Protein AF-A0A940TNQ7-F1 (afdb_monomer_lite)

pLDDT: mean 81.39, std 18.81, range [26.86, 98.12]

Foldseek 3Di:
DAPVPDDPDDWDDDPVDTDDDDLVVQDDDQLDASRAEDEEEDAQQDEDDPVQVVCCQVNRHQKYKYFYNPPVDPQQKMKMKGAAADDPVRDGMDIDDIDHPVPPPDPSNVVSVVRSVSSVVSCVPPPPDDDDDDDDDDDDDDD

Structure (mmCIF, N/CA/C/O backbone):
data_AF-A0A940TNQ7-F1
#
_entry.id   AF-A0A940TNQ7-F1
#
loop_
_atom_site.group_PDB
_atom_site.id
_atom_site.type_symbol
_atom_site.label_atom_id
_atom_site.label_alt_id
_atom_site.label_comp_id
_atom_site.label_asym_id
_atom_site.label_entity_id
_atom_site.label_seq_id
_atom_site.pdbx_PDB_ins_code
_atom_site.Cartn_x
_atom_site.Cartn_y
_atom_site.Cartn_z
_atom_site.occupancy
_atom_site.B_iso_or_equiv
_atom_site.auth_seq_id
_atom_site.auth_comp_id
_atom_site.auth_asym_id
_atom_site.auth_atom_id
_atom_site.pdbx_PDB_model_num
ATOM 1 N N . MET A 1 1 ? -3.476 -6.893 -5.102 1.00 93.19 1 MET A N 1
ATOM 2 C CA . MET A 1 1 ? -3.263 -8.221 -4.478 1.00 93.19 1 MET A CA 1
ATOM 3 C C . MET A 1 1 ? -3.982 -8.299 -3.137 1.00 93.19 1 MET A C 1
ATOM 5 O O . MET A 1 1 ? -3.837 -7.387 -2.330 1.00 93.19 1 MET A O 1
ATOM 9 N N . GLY A 1 2 ? -4.751 -9.360 -2.889 1.00 94.50 2 GLY A N 1
ATOM 10 C CA . GLY A 1 2 ? -5.428 -9.597 -1.613 1.00 94.50 2 GLY A CA 1
ATOM 11 C C . GLY A 1 2 ? -4.494 -10.100 -0.506 1.00 94.50 2 GLY A C 1
ATOM 12 O O . GLY A 1 2 ? -3.336 -10.462 -0.744 1.00 94.50 2 GLY A O 1
ATOM 13 N N . ARG A 1 3 ? -5.004 -10.171 0.730 1.00 93.56 3 ARG A N 1
ATOM 14 C CA . ARG A 1 3 ? -4.249 -10.676 1.898 1.00 93.56 3 ARG A CA 1
ATOM 15 C C . ARG A 1 3 ? -3.784 -12.130 1.755 1.00 93.56 3 ARG A C 1
ATOM 17 O O . ARG A 1 3 ? -2.712 -12.469 2.232 1.00 93.56 3 ARG A O 1
ATOM 24 N N . ARG A 1 4 ? -4.531 -12.965 1.025 1.00 91.69 4 ARG A N 1
ATOM 25 C CA . ARG A 1 4 ? -4.174 -14.373 0.741 1.00 91.69 4 ARG A CA 1
ATOM 26 C C . ARG A 1 4 ? -3.217 -14.547 -0.447 1.00 91.69 4 ARG A C 1
ATOM 28 O O . ARG A 1 4 ? -3.039 -15.662 -0.915 1.00 91.69 4 ARG A O 1
ATOM 35 N N . GLY A 1 5 ? -2.676 -13.454 -0.987 1.00 89.00 5 GLY A N 1
ATOM 36 C CA . GLY A 1 5 ? -1.827 -13.487 -2.183 1.00 89.00 5 GLY A CA 1
ATOM 37 C C . GLY A 1 5 ? -2.595 -13.598 -3.506 1.00 89.00 5 GLY A C 1
ATOM 38 O O . GLY A 1 5 ? -1.976 -13.697 -4.556 1.00 89.00 5 GLY A O 1
ATOM 39 N N . SER A 1 6 ? -3.933 -13.543 -3.494 1.00 93.94 6 SER A N 1
ATOM 40 C CA . SER A 1 6 ? -4.737 -13.539 -4.721 1.00 93.94 6 SER A CA 1
ATOM 41 C C . SER A 1 6 ? -4.499 -12.270 -5.548 1.00 93.94 6 SER A C 1
ATOM 43 O O . SER A 1 6 ? -4.498 -11.148 -5.025 1.00 93.94 6 SER A O 1
ATOM 45 N N . ILE A 1 7 ? -4.325 -12.431 -6.860 1.00 94.88 7 ILE A N 1
ATOM 46 C CA . ILE A 1 7 ? -4.320 -11.312 -7.806 1.00 94.88 7 ILE A CA 1
ATOM 47 C C . ILE A 1 7 ? -5.778 -10.952 -8.095 1.00 94.88 7 ILE A C 1
ATOM 49 O O . ILE A 1 7 ? -6.510 -11.723 -8.704 1.00 94.88 7 ILE A O 1
ATOM 53 N N . GLU A 1 8 ? -6.204 -9.787 -7.614 1.00 95.38 8 GLU A N 1
ATOM 54 C CA . GLU A 1 8 ? -7.594 -9.327 -7.737 1.00 95.38 8 GLU A CA 1
ATOM 55 C C . GLU A 1 8 ? -7.861 -8.584 -9.048 1.00 95.38 8 GLU A C 1
ATOM 57 O O . GLU A 1 8 ? -8.965 -8.663 -9.587 1.00 95.38 8 GLU A O 1
ATOM 62 N N . PHE A 1 9 ? -6.843 -7.871 -9.535 1.00 94.44 9 PHE A N 1
ATOM 63 C CA . PHE A 1 9 ? -6.830 -7.127 -10.789 1.00 94.44 9 PHE A CA 1
ATOM 64 C C . PHE A 1 9 ? -5.409 -7.111 -11.344 1.00 94.44 9 PHE A C 1
ATOM 66 O O . PHE A 1 9 ? -4.442 -7.108 -10.578 1.00 94.44 9 PHE A O 1
ATOM 73 N N . VAL A 1 10 ? -5.316 -7.045 -12.668 1.00 94.06 10 VAL A N 1
ATOM 74 C CA . VAL A 1 10 ? -4.110 -6.661 -13.401 1.00 94.06 10 VAL A CA 1
ATOM 75 C C . VAL A 1 10 ? -4.470 -5.393 -14.159 1.00 94.06 10 VAL A C 1
ATOM 77 O O . VAL A 1 10 ? -5.482 -5.363 -14.858 1.00 94.06 10 VAL A O 1
ATOM 80 N N . ILE A 1 11 ? -3.684 -4.341 -13.964 1.00 93.12 11 ILE A N 1
ATOM 81 C CA . ILE A 1 11 ? -3.926 -3.016 -14.534 1.00 93.12 11 ILE A CA 1
ATOM 82 C C . ILE A 1 11 ? -2.724 -2.690 -15.407 1.00 93.12 11 ILE A C 1
ATOM 84 O O . ILE A 1 11 ? -1.586 -2.909 -14.998 1.00 93.12 11 ILE A O 1
ATOM 88 N N . VAL A 1 12 ? -2.984 -2.186 -16.608 1.00 90.56 12 VAL A N 1
ATOM 89 C CA . VAL A 1 12 ? -1.951 -1.676 -17.507 1.00 90.56 12 VAL A CA 1
ATOM 90 C C . VAL A 1 12 ? -2.252 -0.204 -17.726 1.00 90.56 12 VAL A C 1
ATOM 92 O O . VAL A 1 12 ? -3.340 0.139 -18.186 1.00 90.56 12 VAL A O 1
ATOM 95 N N . GLY A 1 13 ? -1.310 0.645 -17.332 1.00 86.19 13 GLY A N 1
ATOM 96 C CA . GLY A 1 13 ? -1.358 2.081 -17.577 1.00 86.19 13 GLY A CA 1
ATOM 97 C C . GLY A 1 13 ? -0.447 2.494 -18.719 1.00 86.19 13 GLY A C 1
ATOM 98 O O . GLY A 1 13 ? 0.124 1.660 -19.425 1.00 86.19 13 GLY A O 1
ATOM 99 N N . ASP A 1 14 ? -0.296 3.799 -18.864 1.00 81.56 14 ASP A N 1
ATOM 100 C CA . ASP A 1 14 ? 0.675 4.419 -19.754 1.00 81.56 14 ASP A CA 1
ATOM 101 C C . ASP A 1 14 ? 1.666 5.278 -18.946 1.00 81.56 14 ASP A C 1
ATOM 103 O O . ASP A 1 14 ? 1.719 5.219 -17.718 1.00 81.56 14 ASP A O 1
ATOM 107 N N . GLN A 1 15 ? 2.478 6.083 -19.633 1.00 72.38 15 GLN A N 1
ATOM 108 C CA . GLN A 1 15 ? 3.429 6.996 -18.985 1.00 72.38 15 GLN A CA 1
ATOM 109 C C . GLN A 1 15 ? 2.758 8.116 -18.171 1.00 72.38 15 GLN A C 1
ATOM 111 O O . GLN A 1 15 ? 3.450 8.832 -17.454 1.00 72.38 15 GLN A O 1
ATOM 116 N N . ARG A 1 16 ? 1.445 8.321 -18.324 1.00 72.50 16 ARG A N 1
ATOM 117 C CA . ARG A 1 16 ? 0.670 9.350 -17.621 1.00 72.50 16 ARG A CA 1
ATOM 118 C C . ARG A 1 16 ? 0.023 8.817 -16.349 1.00 72.50 16 ARG A C 1
ATOM 120 O O . ARG A 1 16 ? -0.382 9.631 -15.531 1.00 72.50 16 ARG A O 1
ATOM 127 N N . GLY A 1 17 ? -0.086 7.499 -16.196 1.00 76.38 17 GLY A N 1
ATOM 128 C CA . GLY A 1 17 ? -0.580 6.870 -14.978 1.00 76.38 17 GLY A CA 1
ATOM 129 C C . GLY A 1 17 ? -1.375 5.593 -15.228 1.00 76.38 17 GLY A C 1
ATOM 130 O O . GLY A 1 17 ? -1.472 5.070 -16.342 1.00 76.38 17 GLY A O 1
ATOM 131 N N . MET A 1 18 ? -1.964 5.082 -14.151 1.00 85.25 18 MET A N 1
ATOM 132 C CA . MET A 1 18 ? -2.830 3.906 -14.147 1.00 85.25 18 MET A CA 1
ATOM 133 C C . MET A 1 18 ? -4.170 4.271 -13.522 1.00 85.25 18 MET A C 1
ATOM 135 O O . MET A 1 18 ? -4.224 4.914 -12.483 1.00 85.25 18 MET A O 1
ATOM 139 N N . THR A 1 19 ? -5.271 3.814 -14.116 1.00 89.12 19 THR A N 1
ATOM 140 C CA . THR A 1 19 ? -6.591 3.975 -13.498 1.00 89.12 19 THR A CA 1
ATOM 141 C C . THR A 1 19 ? -6.923 2.755 -12.653 1.00 89.12 19 THR A C 1
ATOM 143 O O . THR A 1 19 ? -7.036 1.638 -13.164 1.00 89.12 19 THR A O 1
ATOM 146 N N . ILE A 1 20 ? -7.116 2.972 -11.353 1.00 90.75 20 ILE A N 1
ATOM 147 C CA . ILE A 1 20 ? -7.542 1.918 -10.434 1.00 90.75 20 ILE A CA 1
ATOM 148 C C . ILE A 1 20 ? -9.028 1.600 -10.698 1.00 90.75 20 ILE A C 1
ATOM 150 O O . ILE A 1 20 ? -9.851 2.519 -10.721 1.00 90.75 20 ILE A O 1
ATOM 154 N N . PRO A 1 21 ? -9.399 0.322 -10.920 1.00 91.06 21 PRO A N 1
ATOM 155 C CA . PRO A 1 21 ? -10.778 -0.066 -11.200 1.00 91.06 21 PRO A CA 1
ATOM 156 C C . PRO A 1 21 ? -11.680 0.154 -9.984 1.00 91.06 21 PRO A C 1
ATOM 158 O O . PRO A 1 21 ? -11.204 0.323 -8.862 1.00 91.06 21 PRO A O 1
ATOM 161 N N . ASP A 1 22 ? -12.999 0.082 -10.185 1.00 89.75 22 ASP A N 1
ATOM 162 C CA . ASP A 1 22 ? -13.934 0.147 -9.064 1.00 89.75 22 ASP A CA 1
ATOM 163 C C . ASP A 1 22 ? -13.680 -0.995 -8.064 1.00 89.75 22 ASP A C 1
ATOM 165 O O . ASP A 1 22 ? -13.738 -2.188 -8.378 1.00 89.75 22 ASP A O 1
ATOM 169 N N . LEU A 1 23 ? -13.406 -0.598 -6.825 1.00 91.88 23 LEU A N 1
ATOM 170 C CA . LEU A 1 23 ? -13.122 -1.483 -5.707 1.00 91.88 23 LEU A CA 1
ATOM 171 C C . LEU A 1 23 ? -14.316 -1.608 -4.748 1.00 91.88 23 LEU A C 1
ATOM 173 O O . LEU A 1 23 ? -14.141 -2.132 -3.651 1.00 91.88 23 LEU A O 1
ATOM 177 N N . SER A 1 24 ? -15.516 -1.158 -5.124 1.00 87.00 24 SER A N 1
ATOM 178 C CA . SER A 1 24 ? -16.740 -1.208 -4.304 1.00 87.00 24 SER A CA 1
ATOM 179 C C . SER A 1 24 ? -17.057 -2.600 -3.733 1.00 87.00 24 SER A C 1
ATOM 181 O O . SER A 1 24 ? -17.560 -2.711 -2.612 1.00 87.00 24 SER A O 1
ATOM 183 N N . ARG A 1 25 ? -16.689 -3.677 -4.447 1.00 88.25 25 ARG A N 1
ATOM 184 C CA . ARG A 1 25 ? -16.814 -5.070 -3.968 1.00 88.25 25 ARG A CA 1
ATOM 185 C C . ARG A 1 25 ? -15.953 -5.373 -2.731 1.00 88.25 25 ARG A C 1
ATOM 187 O O . ARG A 1 25 ? -16.255 -6.300 -1.980 1.00 88.25 25 ARG A O 1
ATOM 194 N N . PHE A 1 26 ? -14.891 -4.599 -2.507 1.00 87.44 26 PHE A N 1
ATOM 195 C CA . PHE A 1 26 ? -14.010 -4.698 -1.347 1.00 87.44 26 PHE A CA 1
ATOM 196 C C . PHE A 1 26 ? -14.456 -3.702 -0.292 1.00 87.44 26 PHE A C 1
ATOM 198 O O . PHE A 1 26 ? -14.158 -2.507 -0.342 1.00 87.44 26 PHE A O 1
ATOM 205 N N . ARG A 1 27 ? -15.191 -4.215 0.692 1.00 78.56 27 ARG A N 1
ATOM 206 C CA . ARG A 1 27 ? -15.719 -3.383 1.765 1.00 78.56 27 ARG A CA 1
ATOM 207 C C . ARG A 1 27 ? -14.567 -2.717 2.523 1.00 78.56 27 ARG A C 1
ATOM 209 O O . ARG A 1 27 ? -13.693 -3.394 3.055 1.00 78.56 27 ARG A O 1
ATOM 216 N N . SER A 1 28 ? -14.619 -1.397 2.621 1.00 80.81 28 SER A N 1
ATOM 217 C CA . SER A 1 28 ? -13.730 -0.591 3.451 1.00 80.81 28 SER A CA 1
ATOM 218 C C . SER A 1 28 ? -14.574 0.306 4.355 1.00 80.81 28 SER A C 1
ATOM 220 O O . SER A 1 28 ? -15.761 0.517 4.108 1.00 80.81 28 SER A O 1
ATOM 222 N N . GLY A 1 29 ? -13.993 0.802 5.438 1.00 73.06 29 GLY A N 1
ATOM 223 C CA . GLY A 1 29 ? -14.672 1.701 6.366 1.00 73.06 29 GLY A CA 1
ATOM 224 C C . GLY A 1 29 ? -13.660 2.397 7.254 1.00 73.06 29 GLY A C 1
ATOM 225 O O . GLY A 1 29 ? -12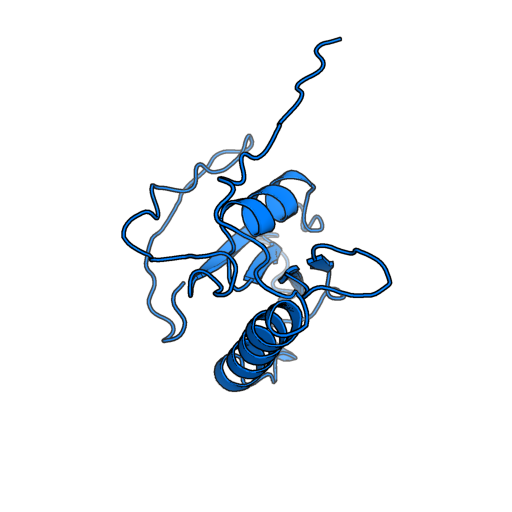.503 2.001 7.275 1.00 73.06 29 GLY A O 1
ATOM 226 N N . ILE A 1 30 ? -14.085 3.404 8.019 1.00 70.81 30 ILE A N 1
ATOM 227 C CA . ILE A 1 30 ? -13.174 4.270 8.794 1.00 70.81 30 ILE A CA 1
ATOM 228 C C . ILE A 1 30 ? -12.207 3.472 9.700 1.00 70.81 30 ILE A C 1
ATOM 230 O O . ILE A 1 30 ? -11.076 3.895 9.938 1.00 70.81 30 ILE A O 1
ATOM 234 N N . LEU A 1 31 ? -12.628 2.292 10.153 1.00 76.69 31 LEU A N 1
ATOM 235 C CA . LEU A 1 31 ? -11.880 1.421 11.061 1.00 76.69 31 LEU A CA 1
ATOM 236 C C . LEU A 1 31 ? -11.106 0.285 10.387 1.00 76.69 31 LEU A C 1
ATOM 238 O O . LEU A 1 31 ? -10.426 -0.461 11.080 1.00 76.69 31 LEU A O 1
ATOM 242 N N . ARG A 1 32 ? -11.261 0.085 9.075 1.00 84.88 32 ARG A N 1
ATOM 243 C CA . ARG A 1 32 ? -10.755 -1.111 8.390 1.00 84.88 32 ARG A CA 1
ATOM 244 C C . ARG A 1 32 ? -10.026 -0.749 7.114 1.00 84.88 32 ARG A C 1
ATOM 246 O O . ARG A 1 32 ? -10.484 0.095 6.338 1.00 84.88 32 ARG A O 1
ATOM 253 N N . LEU A 1 33 ? -8.879 -1.372 6.907 1.00 93.94 33 LEU A N 1
ATOM 254 C CA . LEU A 1 33 ? -8.179 -1.271 5.639 1.00 93.94 33 LEU A CA 1
ATOM 255 C C . LEU A 1 33 ? -8.914 -2.144 4.614 1.00 93.94 33 LEU A C 1
ATOM 257 O O . LEU A 1 33 ? -9.754 -2.982 4.959 1.00 93.94 33 LEU A O 1
ATOM 261 N N . ARG A 1 34 ? -8.702 -1.873 3.328 1.00 94.75 34 ARG A N 1
ATOM 262 C CA . ARG A 1 34 ? -9.489 -2.477 2.245 1.00 94.75 34 ARG A CA 1
ATOM 263 C C . ARG A 1 34 ? -9.172 -3.960 2.025 1.00 94.75 34 ARG A C 1
ATOM 265 O O . ARG A 1 34 ? -9.908 -4.636 1.310 1.00 94.75 34 ARG A O 1
ATOM 272 N N . GLY A 1 35 ? -8.102 -4.485 2.622 1.00 95.38 35 GLY A N 1
ATOM 273 C CA . GLY A 1 35 ? -7.658 -5.861 2.398 1.00 95.38 35 GLY A CA 1
ATOM 274 C C . GLY A 1 35 ? -6.871 -6.036 1.098 1.00 95.38 35 GLY A C 1
ATOM 275 O O . GLY A 1 35 ? -6.702 -7.165 0.628 1.00 95.38 35 GLY A O 1
ATOM 276 N N . LEU A 1 36 ? -6.442 -4.926 0.490 1.00 96.50 36 LEU A N 1
ATOM 277 C CA . LEU A 1 36 ? -5.792 -4.881 -0.812 1.00 96.50 36 LEU A CA 1
ATOM 278 C C . LEU A 1 36 ? -4.470 -4.138 -0.734 1.00 96.50 36 LEU A C 1
ATOM 280 O O . LEU A 1 36 ? -4.404 -3.039 -0.199 1.00 96.50 36 LEU A O 1
ATOM 284 N N . ARG A 1 37 ? -3.451 -4.716 -1.360 1.00 95.75 37 ARG A N 1
ATOM 285 C CA . ARG A 1 37 ? -2.196 -4.046 -1.692 1.00 95.75 37 ARG A CA 1
ATOM 286 C C . ARG A 1 37 ? -2.195 -3.688 -3.168 1.00 95.75 37 ARG A C 1
ATOM 288 O O . ARG A 1 37 ? -2.547 -4.555 -3.983 1.00 95.75 37 ARG A O 1
ATOM 295 N N . LEU A 1 38 ? -1.792 -2.470 -3.507 1.00 96.56 38 LEU A N 1
ATOM 296 C CA . LEU A 1 38 ? -1.449 -2.123 -4.883 1.00 96.56 38 LEU A CA 1
ATOM 297 C C . LEU A 1 38 ? 0.060 -2.283 -5.046 1.00 96.56 38 LEU A C 1
ATOM 299 O O . LEU A 1 38 ? 0.829 -1.788 -4.227 1.00 96.56 38 LEU A O 1
ATOM 303 N N . ILE A 1 39 ? 0.445 -3.062 -6.051 1.00 94.00 39 ILE A N 1
ATOM 304 C CA . ILE A 1 39 ? 1.836 -3.282 -6.431 1.00 94.00 39 ILE A CA 1
ATOM 305 C C . ILE A 1 39 ? 1.923 -2.844 -7.882 1.00 94.00 39 ILE A C 1
ATOM 307 O O . ILE A 1 39 ? 1.221 -3.410 -8.724 1.00 94.00 39 ILE A O 1
ATOM 311 N N . HIS A 1 40 ? 2.743 -1.841 -8.155 1.00 92.31 40 HIS A N 1
ATOM 312 C CA . HIS A 1 40 ? 2.943 -1.304 -9.493 1.00 92.31 40 HIS A CA 1
ATOM 313 C C . HIS A 1 40 ? 4.421 -1.077 -9.778 1.00 92.31 40 HIS A C 1
ATOM 315 O O . HIS A 1 40 ? 5.283 -1.354 -8.946 1.00 92.31 40 HIS A O 1
ATOM 321 N N . THR A 1 41 ? 4.718 -0.626 -10.989 1.00 89.38 41 THR A N 1
ATOM 322 C CA . THR A 1 41 ? 6.086 -0.417 -11.452 1.00 89.38 41 THR A CA 1
ATOM 323 C C . THR A 1 41 ? 6.332 1.060 -11.694 1.00 89.38 41 THR A C 1
ATOM 325 O O . THR A 1 41 ? 5.545 1.719 -12.368 1.00 89.38 41 THR A O 1
ATOM 328 N N . HIS A 1 42 ? 7.457 1.542 -11.182 1.00 87.88 42 HIS A N 1
ATOM 329 C CA . HIS A 1 42 ? 8.030 2.842 -11.496 1.00 87.88 42 HIS A CA 1
ATOM 330 C C . HIS A 1 42 ? 9.178 2.638 -12.484 1.00 87.88 42 HIS A C 1
ATOM 332 O O . HIS A 1 42 ? 10.112 1.871 -12.230 1.00 87.88 42 HIS A O 1
ATOM 338 N N . LEU A 1 43 ? 9.071 3.253 -13.662 1.00 82.12 43 LEU A N 1
ATOM 339 C CA . LEU A 1 43 ? 9.958 2.954 -14.793 1.00 82.12 43 LEU A CA 1
ATOM 340 C C . LEU A 1 43 ? 11.361 3.546 -14.623 1.00 82.12 43 LEU A C 1
ATOM 342 O O . LEU A 1 43 ? 12.293 3.064 -15.262 1.00 82.12 43 LEU A O 1
ATOM 346 N N . GLN A 1 44 ? 11.521 4.571 -13.784 1.00 81.62 44 GLN A N 1
ATOM 347 C CA . GLN A 1 44 ? 12.810 5.214 -13.513 1.00 81.62 44 GLN A CA 1
ATOM 348 C C . GLN A 1 44 ? 13.349 4.863 -12.119 1.00 81.62 44 GLN A C 1
ATOM 350 O O . GLN A 1 44 ? 14.376 5.399 -11.705 1.00 81.62 44 GLN A O 1
ATOM 355 N N . GLY A 1 45 ? 12.686 3.947 -11.403 1.00 79.88 45 GLY A N 1
ATOM 356 C CA . GLY A 1 45 ? 13.032 3.584 -10.029 1.00 79.88 45 GLY A CA 1
ATOM 357 C C . GLY A 1 45 ? 12.811 4.721 -9.031 1.00 79.88 45 GLY A C 1
ATOM 358 O O . GLY A 1 45 ? 13.502 4.812 -8.018 1.00 79.88 45 GLY A O 1
ATOM 359 N N . GLU A 1 46 ? 11.897 5.630 -9.353 1.00 87.00 46 GLU A N 1
ATOM 360 C CA . GLU A 1 46 ? 11.535 6.758 -8.518 1.00 87.00 46 GLU A CA 1
ATOM 361 C C . GLU A 1 46 ? 10.772 6.316 -7.249 1.00 87.00 46 GLU A C 1
ATOM 363 O O . GLU A 1 46 ? 10.065 5.301 -7.266 1.00 87.00 46 GLU A O 1
ATOM 368 N N . PRO A 1 47 ? 10.867 7.068 -6.134 1.00 91.88 47 PRO A N 1
ATOM 369 C CA . PRO A 1 47 ? 10.071 6.804 -4.936 1.00 91.88 47 PRO A CA 1
ATOM 370 C C . PRO A 1 47 ? 8.562 6.915 -5.181 1.00 91.88 47 PRO A C 1
ATOM 372 O O . PRO A 1 47 ? 8.117 7.409 -6.214 1.00 91.88 47 PRO A O 1
ATOM 375 N N . LEU A 1 48 ? 7.765 6.525 -4.180 1.00 94.62 48 LEU A N 1
ATOM 376 C CA . LEU A 1 48 ? 6.318 6.763 -4.198 1.00 94.62 48 LEU A CA 1
ATOM 377 C C . LEU A 1 48 ? 6.004 8.257 -4.358 1.00 94.62 48 LEU A C 1
ATOM 379 O O . LEU A 1 48 ? 6.558 9.108 -3.656 1.00 94.62 48 LEU A O 1
ATOM 383 N N . THR A 1 49 ? 5.093 8.553 -5.275 1.00 93.75 49 THR A N 1
ATOM 384 C CA . THR A 1 49 ? 4.646 9.896 -5.635 1.00 93.75 49 THR A CA 1
ATOM 385 C C . THR A 1 49 ? 3.515 10.383 -4.723 1.00 93.75 49 THR A C 1
ATOM 387 O O . THR A 1 49 ? 2.933 9.634 -3.938 1.00 93.75 49 THR A O 1
ATOM 390 N N . GLY A 1 50 ? 3.157 11.667 -4.827 1.00 94.81 50 GLY A N 1
ATOM 391 C CA . GLY A 1 50 ? 1.984 12.203 -4.128 1.00 94.81 50 GLY A CA 1
ATOM 392 C C . GLY A 1 50 ? 0.664 11.562 -4.576 1.00 94.81 50 GLY A C 1
ATOM 393 O O . GLY A 1 50 ? -0.246 11.424 -3.758 1.00 94.81 50 GLY A O 1
ATOM 394 N N . GLU A 1 51 ? 0.569 11.141 -5.839 1.00 93.56 51 GLU A N 1
ATOM 395 C CA . GLU A 1 51 ? -0.587 10.421 -6.384 1.00 93.56 51 GLU A CA 1
ATOM 396 C C . GLU A 1 51 ? -0.715 9.040 -5.734 1.00 93.56 51 GLU A C 1
ATOM 398 O O . GLU A 1 51 ? -1.764 8.732 -5.172 1.00 93.56 51 GLU A O 1
ATOM 403 N N . ASP A 1 52 ? 0.387 8.290 -5.646 1.00 95.31 52 ASP A N 1
ATOM 404 C CA . ASP A 1 52 ? 0.422 6.983 -4.977 1.00 95.31 52 ASP A CA 1
ATOM 405 C C . ASP A 1 52 ? -0.060 7.060 -3.519 1.00 95.31 52 ASP A C 1
ATOM 407 O O . ASP A 1 52 ? -0.832 6.227 -3.037 1.00 95.31 52 ASP A O 1
ATOM 411 N N . LEU A 1 53 ? 0.399 8.081 -2.791 1.00 97.56 53 LEU A N 1
ATOM 412 C CA . LEU A 1 53 ? 0.043 8.296 -1.388 1.00 97.56 53 LEU A CA 1
ATOM 413 C C . LEU A 1 53 ? -1.408 8.768 -1.230 1.00 97.56 53 LEU A C 1
ATOM 415 O O . LEU A 1 53 ? -2.090 8.395 -0.269 1.00 97.56 53 LEU A O 1
ATOM 419 N N . THR A 1 54 ? -1.898 9.552 -2.188 1.00 95.62 54 THR A N 1
ATOM 420 C CA . THR A 1 54 ? -3.296 9.987 -2.237 1.00 95.62 54 THR A CA 1
ATOM 421 C C . THR A 1 54 ? -4.217 8.797 -2.490 1.00 95.62 54 THR A C 1
ATOM 423 O O . THR A 1 54 ? -5.188 8.614 -1.753 1.00 95.62 54 THR A O 1
ATOM 426 N N . ASP A 1 55 ? -3.878 7.931 -3.442 1.00 95.25 55 ASP A N 1
ATOM 427 C CA . ASP A 1 55 ? -4.623 6.707 -3.734 1.00 95.25 55 ASP A CA 1
ATOM 428 C C . ASP A 1 55 ? -4.599 5.731 -2.560 1.00 95.25 55 ASP A C 1
ATOM 430 O O . ASP A 1 55 ? -5.646 5.202 -2.171 1.00 95.25 55 ASP A O 1
ATOM 434 N N . LEU A 1 56 ? -3.437 5.547 -1.923 1.00 96.62 56 LEU A N 1
ATOM 435 C CA . LEU A 1 56 ? -3.303 4.776 -0.685 1.00 96.62 56 LEU A CA 1
ATOM 436 C C . LEU A 1 56 ? -4.322 5.238 0.368 1.00 96.62 56 LEU A C 1
ATOM 438 O O . LEU A 1 56 ? -5.023 4.406 0.955 1.00 96.62 56 LEU A O 1
ATOM 442 N N . ALA A 1 57 ? -4.441 6.551 0.580 1.00 95.00 57 ALA A N 1
ATOM 443 C CA . ALA A 1 57 ? -5.347 7.136 1.563 1.00 95.00 57 ALA A CA 1
ATOM 444 C C . ALA A 1 57 ? -6.824 7.057 1.154 1.00 95.00 57 ALA A C 1
ATOM 446 O O . ALA A 1 57 ? -7.647 6.564 1.933 1.00 95.00 57 ALA A O 1
ATOM 447 N N . LEU A 1 58 ? -7.175 7.501 -0.056 1.00 93.12 58 LEU A N 1
ATOM 448 C CA . LEU A 1 58 ? -8.562 7.552 -0.534 1.00 93.12 58 LEU A CA 1
ATOM 449 C C . LEU A 1 58 ? -9.162 6.152 -0.689 1.00 93.12 58 LEU A C 1
ATOM 451 O O . LEU A 1 58 ? -10.321 5.912 -0.336 1.00 93.12 58 LEU A O 1
ATOM 455 N N . LEU A 1 59 ? -8.364 5.200 -1.171 1.00 94.38 59 LEU A N 1
ATOM 456 C CA . LEU A 1 59 ? -8.785 3.814 -1.339 1.00 94.38 59 LEU A CA 1
ATOM 457 C C . LEU A 1 59 ? -8.568 2.982 -0.076 1.00 94.38 59 LEU A C 1
ATOM 459 O O . LEU A 1 59 ? -9.035 1.844 -0.017 1.00 94.38 59 LEU A O 1
ATOM 463 N N . ARG A 1 60 ? -7.918 3.531 0.954 1.00 95.19 60 ARG A N 1
ATOM 464 C CA . ARG A 1 60 ? -7.602 2.830 2.204 1.00 95.19 60 ARG A CA 1
ATOM 465 C C . ARG A 1 60 ? -6.952 1.469 1.972 1.00 95.19 60 ARG A C 1
ATOM 467 O O . ARG A 1 60 ? -7.364 0.469 2.569 1.00 95.19 60 ARG A O 1
ATOM 474 N N . LEU A 1 61 ? -5.998 1.418 1.050 1.00 96.75 61 LEU A N 1
ATOM 475 C CA . LEU A 1 61 ? -5.266 0.190 0.762 1.00 96.75 61 LEU A CA 1
ATOM 476 C C . LEU A 1 61 ? -4.492 -0.252 2.010 1.00 96.75 61 LEU A C 1
ATOM 478 O O . LEU A 1 61 ? -4.108 0.564 2.844 1.00 96.75 61 LEU A O 1
ATOM 482 N N . ASP A 1 62 ? -4.270 -1.558 2.131 1.00 96.31 62 ASP A N 1
ATOM 483 C CA . ASP A 1 62 ? -3.406 -2.113 3.172 1.00 96.31 62 ASP A CA 1
ATOM 484 C C . ASP A 1 62 ? -1.959 -1.626 2.981 1.00 96.31 62 ASP A C 1
ATOM 486 O O . ASP A 1 62 ? -1.252 -1.383 3.955 1.00 96.31 62 ASP A O 1
ATOM 490 N N . MET A 1 63 ? -1.517 -1.505 1.723 1.00 96.94 63 MET A N 1
ATOM 491 C CA . MET A 1 63 ? -0.177 -1.044 1.365 1.00 96.94 63 MET A CA 1
ATOM 492 C C . MET A 1 63 ? -0.123 -0.559 -0.086 1.00 96.94 63 MET A C 1
ATOM 494 O O . MET A 1 63 ? -0.830 -1.093 -0.949 1.00 96.94 63 MET A O 1
ATOM 498 N N . MET A 1 64 ? 0.767 0.394 -0.341 1.00 97.75 64 MET A N 1
ATOM 499 C CA . MET A 1 64 ? 1.209 0.808 -1.670 1.00 97.75 64 MET A CA 1
ATOM 500 C C . MET A 1 64 ? 2.652 0.353 -1.878 1.00 97.75 64 MET A C 1
ATOM 502 O O . MET A 1 64 ? 3.470 0.532 -0.975 1.00 97.75 64 MET A O 1
ATOM 506 N N . VAL A 1 65 ? 2.960 -0.243 -3.029 1.00 95.19 65 VAL A N 1
ATOM 507 C CA . VAL A 1 65 ? 4.293 -0.763 -3.351 1.00 95.19 65 VAL A CA 1
ATOM 508 C C . VAL A 1 65 ? 4.654 -0.410 -4.789 1.00 95.19 65 VAL A C 1
ATOM 510 O O . VAL A 1 65 ? 3.953 -0.817 -5.711 1.00 95.19 65 VAL A O 1
ATOM 513 N N . ALA A 1 66 ? 5.780 0.272 -4.974 1.00 93.31 66 ALA A N 1
ATOM 514 C CA . ALA A 1 66 ? 6.363 0.539 -6.283 1.00 93.31 66 ALA A CA 1
ATOM 515 C C . ALA A 1 66 ? 7.644 -0.283 -6.455 1.00 93.31 66 ALA A C 1
ATOM 517 O O . ALA A 1 66 ? 8.583 -0.162 -5.666 1.00 93.31 66 ALA A O 1
ATOM 518 N N . LEU A 1 67 ? 7.662 -1.135 -7.478 1.00 89.81 67 LEU A N 1
ATOM 519 C CA . LEU A 1 67 ? 8.821 -1.914 -7.898 1.00 89.81 67 LEU A CA 1
ATOM 520 C C . LEU A 1 67 ? 9.648 -1.114 -8.902 1.00 89.81 67 LEU A C 1
ATOM 522 O O . LEU A 1 67 ? 9.090 -0.490 -9.810 1.00 89.81 67 LEU A O 1
ATOM 526 N N . ASN A 1 68 ? 10.970 -1.209 -8.797 1.00 84.88 68 ASN A N 1
ATOM 527 C CA . ASN A 1 68 ? 11.864 -0.587 -9.765 1.00 84.88 68 ASN A CA 1
ATOM 528 C C . ASN A 1 68 ? 11.866 -1.392 -11.070 1.00 84.88 68 ASN A C 1
ATOM 530 O O . ASN A 1 68 ? 12.274 -2.551 -11.106 1.00 84.88 68 ASN A O 1
ATOM 534 N N . GLY A 1 69 ? 11.384 -0.766 -12.144 1.00 67.62 69 GLY A N 1
ATOM 535 C CA . GLY A 1 69 ? 11.204 -1.376 -13.461 1.00 67.62 69 GLY A CA 1
ATOM 536 C C . GLY A 1 69 ? 12.401 -1.265 -14.399 1.00 67.62 69 GLY A C 1
ATOM 537 O O . GLY A 1 69 ? 12.201 -1.335 -15.612 1.00 67.62 69 GLY A O 1
ATOM 538 N N . ASP A 1 70 ? 13.622 -1.060 -13.892 1.00 63.00 70 ASP A N 1
ATOM 539 C CA . ASP A 1 70 ? 14.800 -1.040 -14.760 1.00 63.00 70 ASP A CA 1
ATOM 540 C C . ASP A 1 70 ? 15.017 -2.445 -15.339 1.00 63.00 70 ASP A C 1
ATOM 542 O O . ASP A 1 70 ? 15.566 -3.336 -14.693 1.00 63.00 70 ASP A O 1
ATOM 546 N N . GLY A 1 71 ? 14.591 -2.644 -16.588 1.00 53.50 71 GLY A N 1
ATOM 547 C CA . GLY A 1 71 ? 14.748 -3.895 -17.331 1.00 53.50 71 GLY A CA 1
ATOM 548 C C . GLY A 1 71 ? 16.202 -4.350 -17.518 1.00 53.50 71 GLY A C 1
ATOM 549 O O . GLY A 1 71 ? 16.428 -5.401 -18.115 1.00 53.50 71 GLY A O 1
ATOM 550 N N . LYS A 1 72 ? 17.189 -3.581 -17.037 1.00 55.03 72 LYS A N 1
ATOM 551 C CA . LYS A 1 72 ? 18.610 -3.948 -17.018 1.00 55.03 72 LYS A CA 1
ATOM 552 C C . LYS A 1 72 ? 19.144 -4.307 -15.638 1.00 55.03 72 LYS A C 1
ATOM 554 O O . LYS A 1 72 ? 20.184 -4.958 -15.571 1.00 55.03 72 LYS A O 1
ATOM 559 N N . ASN A 1 73 ? 18.477 -3.899 -14.561 1.00 51.47 73 ASN A N 1
ATOM 560 C CA . ASN A 1 73 ? 18.995 -4.063 -13.215 1.00 51.47 73 ASN A CA 1
ATOM 561 C C . ASN A 1 73 ? 17.931 -4.704 -12.324 1.00 51.47 73 ASN A C 1
ATOM 563 O O . ASN A 1 73 ? 17.042 -4.046 -11.792 1.00 51.47 73 ASN A O 1
ATOM 567 N N . SER A 1 74 ? 18.059 -6.015 -12.126 1.00 53.25 74 SER A N 1
ATOM 568 C CA . SER A 1 74 ? 17.229 -6.825 -11.230 1.00 53.25 74 SER A CA 1
ATOM 569 C C . SER A 1 74 ? 17.501 -6.525 -9.755 1.00 53.25 74 SER A C 1
ATOM 571 O O . SER A 1 74 ? 17.437 -7.432 -8.932 1.00 53.25 74 SER A O 1
ATOM 573 N N . SER A 1 75 ? 17.857 -5.288 -9.399 1.00 58.06 75 SER A N 1
ATOM 574 C CA . SER A 1 75 ? 18.306 -4.954 -8.046 1.00 58.06 75 SER A CA 1
ATOM 575 C C . SER A 1 75 ? 17.210 -5.126 -6.988 1.00 58.06 75 SER A C 1
ATOM 577 O O . SER A 1 75 ? 17.463 -4.845 -5.828 1.00 58.06 75 SER A O 1
ATOM 579 N N . GLY A 1 76 ? 16.006 -5.576 -7.358 1.00 73.50 76 GLY A N 1
ATOM 580 C CA . GLY A 1 76 ? 14.991 -6.050 -6.419 1.00 73.50 76 GLY A CA 1
ATOM 581 C C . GLY A 1 76 ? 14.469 -4.976 -5.469 1.00 73.50 76 GLY A C 1
ATOM 582 O O . GLY A 1 76 ? 13.672 -5.288 -4.596 1.00 73.50 76 GLY A O 1
ATOM 583 N N . TRP A 1 77 ? 14.901 -3.722 -5.614 1.00 86.19 77 TRP A N 1
ATOM 584 C CA . TRP A 1 77 ? 14.496 -2.645 -4.730 1.00 86.19 77 TRP A CA 1
ATOM 585 C C . TRP A 1 77 ? 13.050 -2.250 -4.995 1.00 86.19 77 TRP A C 1
ATOM 587 O O . TRP A 1 77 ? 12.598 -2.159 -6.142 1.00 86.19 77 TRP A O 1
ATOM 597 N N . PHE A 1 78 ? 12.347 -1.971 -3.908 1.00 91.25 78 PHE A N 1
ATOM 598 C CA . PHE A 1 78 ? 11.005 -1.430 -3.936 1.00 91.25 78 PHE A CA 1
ATOM 599 C C . PHE A 1 78 ? 10.838 -0.329 -2.896 1.00 91.25 78 PHE A C 1
ATOM 601 O O . PHE A 1 78 ? 11.492 -0.298 -1.848 1.00 91.25 78 PHE A O 1
ATOM 608 N N . HIS A 1 79 ? 9.899 0.560 -3.187 1.00 93.81 79 HIS A N 1
ATOM 609 C CA . HIS A 1 79 ? 9.392 1.550 -2.255 1.00 93.81 79 HIS A CA 1
ATOM 610 C C . HIS A 1 79 ? 8.033 1.093 -1.746 1.00 93.81 79 HIS A C 1
ATOM 612 O O . HIS A 1 79 ? 7.239 0.527 -2.498 1.00 93.81 79 HIS A O 1
ATOM 618 N N . SER A 1 80 ? 7.744 1.330 -0.468 1.00 95.81 80 SER A N 1
ATOM 619 C CA . SER A 1 80 ? 6.441 0.983 0.093 1.00 95.81 80 SER A CA 1
ATOM 620 C C . SER A 1 80 ? 5.941 2.011 1.094 1.00 95.81 80 SER A C 1
ATOM 622 O O . SER A 1 80 ? 6.724 2.696 1.749 1.00 95.81 80 SER A O 1
ATOM 624 N N . ALA A 1 81 ? 4.621 2.108 1.212 1.00 98.12 81 ALA A N 1
ATOM 625 C CA . ALA A 1 81 ? 3.957 2.944 2.198 1.00 98.12 81 ALA A CA 1
ATOM 626 C C . ALA A 1 81 ? 2.689 2.276 2.728 1.00 98.12 81 ALA A C 1
ATOM 628 O O . ALA A 1 81 ? 2.061 1.460 2.048 1.00 98.12 81 ALA A O 1
ATOM 629 N N . HIS A 1 82 ? 2.304 2.645 3.946 1.00 97.56 82 HIS A N 1
ATOM 630 C CA . HI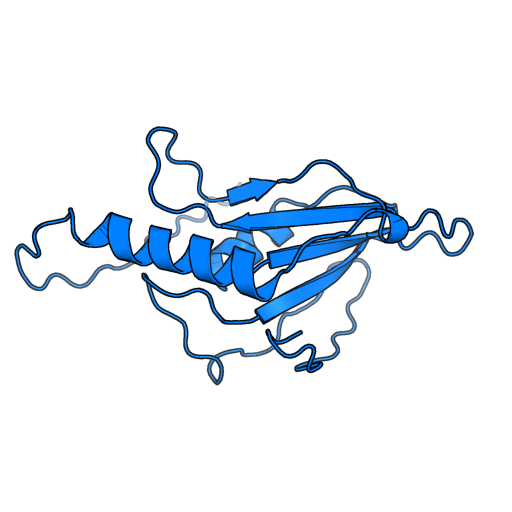S A 1 82 ? 1.088 2.171 4.599 1.00 97.56 82 HIS A CA 1
ATOM 631 C C . HIS A 1 82 ? 0.428 3.285 5.409 1.00 97.56 82 HIS A C 1
ATOM 633 O O . HIS A 1 82 ? 1.072 4.264 5.785 1.00 97.56 82 HIS A O 1
ATOM 639 N N . LEU A 1 83 ? -0.871 3.143 5.667 1.00 96.56 83 LEU A N 1
ATOM 640 C CA . LEU A 1 83 ? -1.617 4.114 6.461 1.00 96.56 83 LEU A CA 1
ATOM 641 C C . LEU A 1 83 ? -1.296 3.989 7.947 1.00 96.56 83 LEU A C 1
ATOM 643 O O . LEU A 1 83 ? -1.146 2.887 8.469 1.00 96.56 83 LEU A O 1
ATOM 647 N N . LEU A 1 84 ? -1.273 5.130 8.629 1.00 94.69 84 LEU A N 1
ATOM 648 C CA . LEU A 1 84 ? -1.079 5.211 10.068 1.00 94.69 84 LEU A CA 1
ATOM 649 C C . LEU A 1 84 ? -2.422 5.403 10.791 1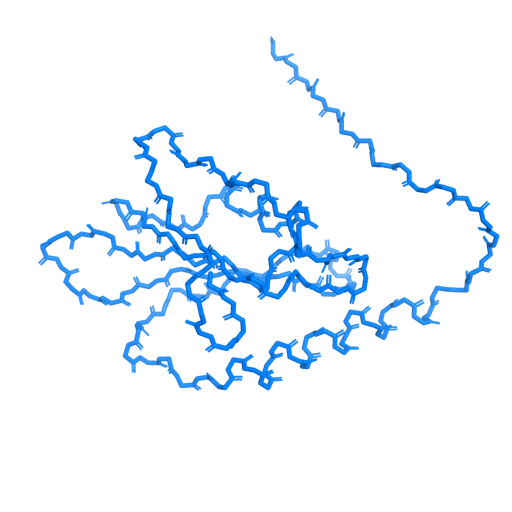.00 94.69 84 LEU A C 1
ATOM 651 O O . LEU A 1 84 ? -3.290 6.139 10.306 1.00 94.69 84 LEU A O 1
ATOM 655 N N . PRO A 1 85 ? -2.607 4.778 11.967 1.00 91.75 85 PRO A N 1
ATOM 656 C CA . PRO A 1 85 ? -3.710 5.103 12.864 1.00 91.75 85 PRO A CA 1
ATOM 657 C C . PRO A 1 85 ? -3.552 6.530 13.410 1.00 91.75 85 PRO A C 1
ATOM 659 O O . PRO A 1 85 ? -2.521 7.179 13.210 1.00 91.75 85 PRO A O 1
ATOM 662 N N . ASP A 1 86 ? -4.567 7.034 14.124 1.00 88.44 86 ASP A N 1
ATOM 663 C CA . ASP 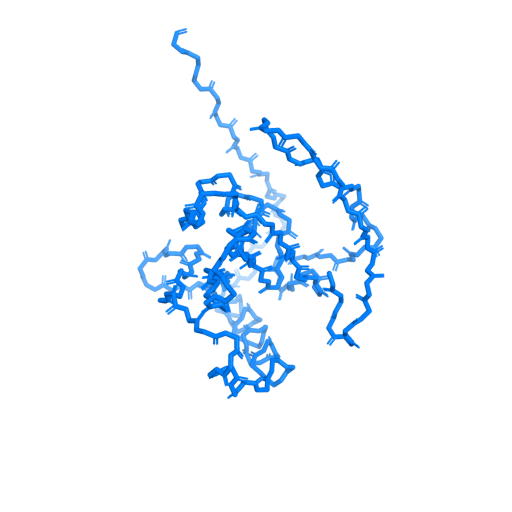A 1 86 ? -4.459 8.353 14.755 1.00 88.44 86 ASP A CA 1
ATOM 664 C C . ASP A 1 86 ? -3.236 8.402 15.678 1.00 88.44 86 ASP A C 1
ATOM 666 O O . ASP A 1 86 ? -3.045 7.552 16.548 1.00 88.44 86 ASP A O 1
ATOM 670 N N . ASN A 1 87 ? -2.396 9.403 15.453 1.00 87.94 87 ASN A N 1
ATOM 671 C CA . ASN A 1 87 ? -1.115 9.562 16.117 1.00 87.94 87 ASN A CA 1
ATOM 672 C C . ASN A 1 87 ? -0.891 11.044 16.466 1.00 87.94 87 ASN A C 1
ATOM 674 O O . ASN A 1 87 ? -1.465 11.926 15.815 1.00 87.94 87 ASN A O 1
ATOM 678 N N . PRO A 1 88 ? -0.049 11.354 17.471 1.00 89.56 88 PRO A N 1
ATOM 679 C CA . PRO A 1 88 ? 0.202 12.735 17.891 1.00 89.56 88 PRO A CA 1
ATOM 680 C C . PRO A 1 88 ? 0.738 13.639 16.774 1.00 89.56 88 PRO A C 1
ATOM 682 O O . PRO A 1 88 ? 0.433 14.828 16.754 1.00 89.56 88 PRO A O 1
ATOM 685 N N . ALA A 1 89 ? 1.496 13.076 15.829 1.00 92.00 89 ALA A N 1
ATOM 686 C CA . ALA A 1 89 ? 2.074 13.807 14.703 1.00 92.00 89 ALA A CA 1
ATOM 687 C C . ALA A 1 89 ? 1.073 14.076 13.565 1.00 92.00 89 ALA A C 1
ATOM 689 O O . ALA A 1 89 ? 1.430 14.741 12.596 1.00 92.00 89 ALA A O 1
ATOM 690 N N . LYS A 1 90 ? -0.160 13.555 13.661 1.00 91.06 90 LYS A N 1
ATOM 691 C CA . LYS A 1 90 ? -1.216 13.676 12.642 1.00 91.06 90 LYS A CA 1
ATOM 692 C C . LYS A 1 90 ? -0.765 13.262 11.236 1.00 91.06 90 LYS A C 1
ATOM 694 O O . LYS A 1 90 ? -1.319 13.724 10.241 1.00 91.06 90 LYS A O 1
ATOM 699 N N . LYS A 1 91 ? 0.208 12.349 11.154 1.00 93.56 91 LYS A N 1
ATOM 700 C CA . LYS A 1 91 ? 0.618 11.733 9.891 1.00 93.56 91 LYS A CA 1
ATOM 701 C C . LYS A 1 91 ? -0.461 10.766 9.415 1.00 93.56 91 LYS A C 1
ATOM 703 O O . LYS A 1 91 ? -1.015 10.026 10.224 1.00 93.56 91 LYS A O 1
ATOM 708 N N . VAL A 1 92 ? -0.730 10.755 8.113 1.00 94.69 92 VAL A N 1
ATOM 709 C CA . VAL A 1 92 ? -1.738 9.872 7.497 1.00 94.69 92 VAL A CA 1
ATOM 710 C C . VAL A 1 92 ? -1.126 8.543 7.047 1.00 94.69 92 VAL A C 1
ATOM 712 O O . VAL A 1 92 ? -1.783 7.507 7.108 1.00 94.69 92 VAL A O 1
ATOM 715 N N . TRP A 1 93 ? 0.136 8.557 6.627 1.00 97.31 93 TRP A N 1
ATOM 716 C CA . TRP A 1 93 ? 0.871 7.395 6.140 1.00 97.31 93 TRP A CA 1
ATOM 717 C C . TRP A 1 93 ? 2.332 7.455 6.581 1.00 97.31 93 TRP A C 1
ATOM 719 O O . TRP A 1 93 ? 2.852 8.523 6.915 1.00 97.31 93 TRP A O 1
ATOM 729 N N . GLU A 1 94 ? 2.988 6.304 6.535 1.00 97.19 94 GLU A N 1
ATOM 730 C CA . GLU A 1 94 ? 4.431 6.150 6.689 1.00 97.19 94 GLU A CA 1
ATOM 731 C C . GLU A 1 94 ? 5.002 5.610 5.376 1.00 97.19 94 GLU A C 1
ATOM 733 O O . GLU A 1 94 ? 4.454 4.664 4.801 1.00 97.19 94 GLU A O 1
ATOM 738 N N . VAL A 1 95 ? 6.089 6.221 4.901 1.00 97.44 95 VAL A N 1
ATOM 739 C CA . VAL A 1 95 ? 6.861 5.733 3.752 1.00 97.44 95 VAL A CA 1
ATOM 740 C C . VAL A 1 95 ? 8.067 4.988 4.301 1.00 97.44 95 VAL A C 1
ATOM 742 O O . VAL A 1 95 ? 8.895 5.573 4.997 1.00 97.44 95 VAL A O 1
ATOM 745 N N . ASN A 1 96 ? 8.157 3.699 3.997 1.00 93.44 96 ASN A N 1
ATOM 746 C CA . ASN A 1 96 ? 9.257 2.864 4.452 1.00 93.44 96 ASN A CA 1
ATOM 747 C C . ASN A 1 96 ? 10.535 3.184 3.657 1.00 93.44 96 ASN A C 1
ATOM 749 O O . ASN A 1 96 ? 10.450 3.542 2.475 1.00 93.44 96 ASN A O 1
ATOM 753 N N . PRO A 1 97 ? 11.725 3.003 4.259 1.00 91.06 97 PRO A N 1
ATOM 754 C CA . PRO A 1 97 ? 12.977 3.043 3.517 1.00 91.06 97 PRO A CA 1
ATOM 755 C C . PRO A 1 97 ? 12.961 2.063 2.329 1.00 91.06 97 PRO A C 1
ATOM 757 O O . PRO A 1 97 ? 12.356 0.988 2.438 1.00 91.06 97 PRO A O 1
ATOM 760 N N . PRO A 1 98 ? 13.630 2.395 1.208 1.00 89.69 98 PRO A N 1
ATOM 761 C CA . PRO A 1 98 ? 13.767 1.475 0.083 1.00 89.69 98 PRO A CA 1
ATOM 762 C C . PRO A 1 98 ? 14.361 0.150 0.564 1.00 89.69 98 PRO A C 1
ATOM 764 O O . PRO A 1 98 ? 15.337 0.148 1.313 1.00 89.69 98 PRO A O 1
ATOM 767 N N . SER A 1 99 ? 13.754 -0.964 0.163 1.00 88.25 99 SER A N 1
ATOM 768 C CA . SER A 1 99 ? 14.131 -2.307 0.624 1.00 88.25 99 SER A CA 1
ATOM 769 C C . SER A 1 99 ? 14.303 -3.249 -0.561 1.00 88.25 99 SER A C 1
ATOM 771 O O . SER A 1 99 ? 13.630 -3.072 -1.576 1.00 88.25 99 SER A O 1
ATOM 773 N N . SER A 1 100 ? 15.202 -4.227 -0.452 1.00 87.44 100 SER A N 1
ATOM 774 C CA . SER A 1 100 ? 15.339 -5.295 -1.446 1.00 87.44 100 SER A CA 1
ATOM 775 C C . SER A 1 100 ? 14.260 -6.352 -1.223 1.00 87.44 100 SER A C 1
ATOM 777 O O . SER A 1 100 ? 13.951 -6.674 -0.077 1.00 87.44 100 SER A O 1
ATOM 779 N N . ILE A 1 101 ? 13.705 -6.917 -2.298 1.00 82.50 101 ILE A N 1
ATOM 780 C CA . ILE A 1 101 ? 12.787 -8.068 -2.247 1.00 82.50 101 ILE A CA 1
ATOM 781 C C . ILE A 1 101 ? 13.422 -9.243 -1.491 1.00 82.50 101 ILE A C 1
ATOM 783 O O . ILE A 1 101 ? 12.720 -9.925 -0.747 1.00 82.50 101 ILE A O 1
ATOM 787 N N . ASP A 1 102 ? 14.731 -9.448 -1.645 1.00 82.25 102 ASP A N 1
ATOM 788 C CA . ASP A 1 102 ? 15.454 -10.560 -1.015 1.00 82.25 102 ASP A CA 1
ATOM 789 C C . ASP A 1 102 ? 15.531 -10.429 0.515 1.00 82.25 102 ASP A C 1
ATOM 791 O O . ASP A 1 102 ? 15.631 -11.432 1.217 1.00 82.25 102 ASP A O 1
ATOM 795 N N . ASP A 1 103 ? 15.426 -9.202 1.033 1.00 80.94 103 ASP A N 1
ATOM 796 C CA . ASP A 1 103 ? 15.511 -8.898 2.464 1.00 80.94 103 ASP A CA 1
ATOM 797 C C . ASP A 1 103 ? 14.127 -8.842 3.142 1.00 80.94 103 ASP A C 1
ATOM 799 O O . ASP A 1 103 ? 14.016 -8.539 4.334 1.00 80.94 103 ASP A O 1
ATOM 803 N N . VAL A 1 104 ? 13.040 -9.112 2.404 1.00 81.38 104 VAL A N 1
ATOM 804 C CA . VAL A 1 104 ? 11.678 -9.068 2.955 1.00 81.38 104 VAL A CA 1
ATOM 805 C C . VAL A 1 104 ? 11.389 -10.323 3.773 1.00 81.38 104 VAL A C 1
ATOM 807 O O . VAL A 1 104 ? 10.829 -11.297 3.277 1.00 81.38 104 VAL A O 1
ATOM 810 N N . ASP A 1 105 ? 11.691 -10.255 5.067 1.00 80.06 105 ASP A N 1
ATOM 811 C CA . ASP A 1 105 ? 11.304 -11.258 6.065 1.00 80.06 105 ASP A CA 1
ATOM 812 C C . ASP A 1 105 ? 10.222 -10.706 7.008 1.00 80.06 105 ASP A C 1
ATOM 814 O O . ASP A 1 105 ? 10.442 -10.429 8.188 1.00 80.06 105 ASP A O 1
ATOM 818 N N . VAL A 1 106 ? 9.031 -10.448 6.458 1.00 81.56 106 VAL A N 1
ATOM 819 C CA . VAL A 1 106 ? 7.886 -9.930 7.222 1.00 81.56 106 VAL A CA 1
ATOM 820 C C . VAL A 1 106 ? 6.678 -10.839 7.046 1.00 81.56 10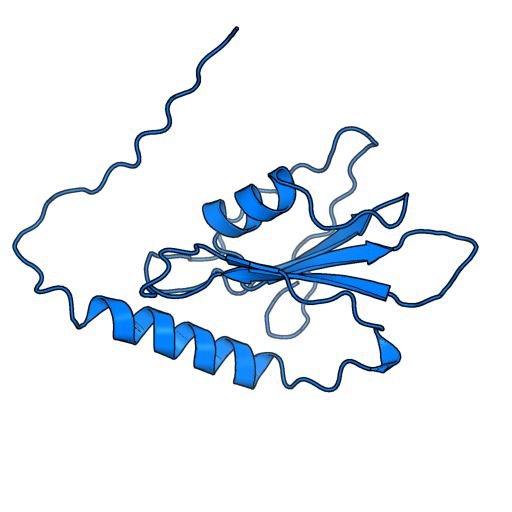6 VAL A C 1
ATOM 822 O O . VAL A 1 106 ? 6.162 -11.013 5.940 1.00 81.56 106 VAL A O 1
ATOM 825 N N . ASP A 1 107 ? 6.140 -11.331 8.165 1.00 89.81 107 ASP A N 1
ATOM 826 C CA . ASP A 1 107 ? 4.792 -11.899 8.205 1.00 89.81 107 ASP A CA 1
ATOM 827 C C . ASP A 1 107 ? 3.765 -10.774 8.024 1.00 89.81 107 ASP A C 1
ATOM 829 O O . ASP A 1 107 ? 3.276 -10.155 8.977 1.00 89.81 107 ASP A O 1
ATOM 833 N N . PHE A 1 108 ? 3.456 -10.495 6.757 1.00 91.56 108 PHE A N 1
ATOM 834 C CA . PHE A 1 108 ? 2.543 -9.428 6.371 1.00 91.56 108 PHE A CA 1
ATOM 835 C C . PHE A 1 108 ? 1.166 -9.582 7.022 1.00 91.56 108 PHE A C 1
ATOM 837 O O . PHE A 1 108 ? 0.558 -8.581 7.391 1.00 91.56 108 PHE A O 1
ATOM 844 N N . LEU A 1 109 ? 0.661 -10.813 7.167 1.00 94.12 109 LEU A N 1
ATOM 845 C CA . LEU A 1 109 ? -0.668 -11.062 7.727 1.00 94.12 109 LEU A CA 1
ATOM 846 C C . LEU A 1 109 ? -0.722 -10.707 9.210 1.00 94.12 109 LEU A C 1
ATOM 848 O O . LEU A 1 109 ? -1.672 -10.064 9.657 1.00 94.12 109 LEU A O 1
ATOM 852 N N . LYS A 1 110 ? 0.310 -11.087 9.963 1.00 94.56 110 LYS A N 1
ATOM 853 C CA . LYS A 1 110 ? 0.427 -10.713 11.372 1.00 94.56 110 LYS A CA 1
ATOM 854 C C . LYS A 1 110 ? 0.599 -9.204 11.536 1.00 94.56 110 LYS A C 1
ATOM 856 O O . LYS A 1 110 ? -0.058 -8.601 12.385 1.00 94.56 110 LYS A O 1
ATOM 861 N N . TRP A 1 111 ? 1.446 -8.592 10.711 1.00 94.69 111 TRP A N 1
ATOM 862 C CA . TRP A 1 111 ? 1.698 -7.154 10.749 1.00 94.69 111 TRP A CA 1
ATOM 863 C C . TRP A 1 111 ? 0.440 -6.334 10.422 1.00 94.69 111 TRP A C 1
ATOM 865 O O . TRP A 1 111 ? 0.057 -5.466 11.207 1.00 94.69 111 TRP A O 1
ATOM 875 N N . ILE A 1 112 ? -0.265 -6.650 9.327 1.00 94.38 112 ILE A N 1
ATOM 876 C CA . ILE A 1 112 ? -1.470 -5.907 8.927 1.00 94.38 112 ILE A CA 1
ATOM 877 C C . ILE A 1 112 ? -2.606 -6.076 9.941 1.00 94.38 112 ILE A C 1
ATOM 879 O O . ILE A 1 112 ? -3.358 -5.133 10.178 1.00 94.38 112 ILE A O 1
ATOM 883 N N . GLN A 1 113 ? -2.713 -7.248 10.579 1.00 93.62 113 GLN A N 1
ATOM 884 C CA . GLN A 1 113 ? -3.680 -7.468 11.653 1.00 93.62 113 GLN A CA 1
ATOM 885 C C . GLN A 1 113 ? -3.383 -6.572 12.863 1.00 93.62 113 GLN A C 1
ATOM 887 O O . GLN A 1 113 ? -4.297 -5.930 13.374 1.00 93.62 113 GLN A O 1
ATOM 892 N N . SER A 1 114 ? -2.113 -6.466 13.275 1.00 93.38 114 SER A N 1
ATOM 893 C CA . SER A 1 114 ? -1.705 -5.556 14.358 1.00 93.38 114 SER A CA 1
ATOM 894 C C . SER A 1 114 ? -2.048 -4.101 14.033 1.00 93.38 114 SER A C 1
ATOM 896 O O . SER A 1 114 ? -2.601 -3.390 14.873 1.00 93.38 114 SER A O 1
ATOM 898 N N . LEU A 1 115 ? -1.774 -3.673 12.796 1.00 93.12 115 LEU A N 1
ATOM 899 C CA . LEU A 1 115 ? -2.073 -2.321 12.335 1.00 93.12 115 LEU A CA 1
ATOM 900 C C . LEU A 1 115 ? -3.585 -2.037 12.345 1.00 93.12 115 LEU A C 1
ATOM 902 O O . LEU A 1 115 ? -4.025 -0.987 12.812 1.00 93.12 115 LEU A O 1
ATOM 906 N N . GLU A 1 116 ? -4.416 -2.974 11.882 1.00 91.50 116 GLU A N 1
ATOM 907 C CA . GLU A 1 116 ? -5.874 -2.823 11.955 1.00 91.50 116 GLU A CA 1
ATOM 908 C C . GLU A 1 116 ? -6.402 -2.771 13.394 1.00 91.50 116 GLU A C 1
ATOM 910 O O . GLU A 1 116 ? -7.322 -1.998 13.681 1.00 91.50 116 GLU A O 1
ATOM 915 N N . ASP A 1 117 ? -5.815 -3.539 14.312 1.00 91.50 117 ASP A N 1
ATOM 916 C CA . ASP A 1 117 ? -6.180 -3.491 15.728 1.00 91.50 117 ASP A CA 1
ATOM 917 C C . ASP A 1 117 ? -5.852 -2.117 16.347 1.00 91.50 117 ASP A C 1
ATOM 919 O O . ASP A 1 117 ? -6.562 -1.639 17.238 1.00 91.50 117 ASP A O 1
ATOM 923 N N . GLU A 1 118 ? -4.807 -1.433 15.872 1.00 91.06 118 GLU A N 1
ATOM 924 C CA . GLU A 1 118 ? -4.510 -0.041 16.239 1.00 91.06 118 GLU A CA 1
ATOM 925 C C . GLU A 1 118 ? -5.560 0.941 15.707 1.00 91.06 118 GLU A C 1
ATOM 927 O O . GLU A 1 118 ? -6.071 1.764 16.477 1.00 91.06 118 GLU A O 1
ATOM 932 N N . PHE A 1 119 ? -5.965 0.816 14.437 1.00 89.06 119 PHE A N 1
ATOM 933 C CA . PHE A 1 119 ? -7.049 1.626 13.860 1.00 89.06 119 PHE A CA 1
ATOM 934 C C . PHE A 1 119 ? -8.354 1.500 14.657 1.00 89.06 119 PHE A C 1
ATOM 936 O O . PHE A 1 119 ? -9.051 2.493 14.882 1.00 89.06 119 PHE A O 1
ATOM 943 N N . GLN A 1 120 ? -8.682 0.292 15.120 1.00 86.44 120 GLN A N 1
ATOM 944 C CA . GLN A 1 120 ? -9.873 0.051 15.936 1.00 86.44 120 GLN A CA 1
ATOM 945 C C . GLN A 1 120 ? -9.769 0.667 17.337 1.00 86.44 120 GLN A C 1
ATOM 947 O O . GLN A 1 120 ? -10.765 1.173 17.864 1.00 86.44 120 GLN A O 1
ATOM 952 N N . ARG A 1 121 ? -8.580 0.648 17.951 1.00 82.75 121 ARG A N 1
ATOM 953 C CA . ARG A 1 121 ? -8.349 1.245 19.276 1.00 82.75 121 ARG A CA 1
ATOM 954 C C . ARG A 1 121 ? -8.456 2.768 19.253 1.00 82.75 121 ARG A C 1
ATOM 956 O O . ARG A 1 121 ? -9.095 3.323 20.145 1.00 82.75 121 ARG A O 1
ATOM 963 N N . GLY A 1 122 ? -7.912 3.425 18.227 1.00 69.56 122 GLY A N 1
ATOM 964 C CA . GLY A 1 122 ? -7.889 4.890 18.111 1.00 69.56 122 GLY A CA 1
ATOM 965 C C . GLY A 1 122 ? -9.267 5.568 18.078 1.00 69.56 122 GLY A C 1
ATOM 966 O O . GLY A 1 122 ? -9.376 6.736 18.429 1.00 69.56 122 GLY A O 1
ATOM 967 N N . GLN A 1 123 ? -10.340 4.855 17.711 1.00 57.94 123 GLN A N 1
ATOM 968 C CA . GLN A 1 123 ? -11.705 5.397 17.786 1.00 57.94 123 GLN A CA 1
ATOM 969 C C . GLN A 1 123 ? -12.436 5.128 19.101 1.00 57.94 123 GLN A C 1
ATOM 971 O O . GLN A 1 123 ? -13.360 5.874 19.417 1.00 57.94 123 GLN A O 1
ATOM 976 N N . ARG A 1 124 ? -12.060 4.108 19.889 1.00 54.44 124 A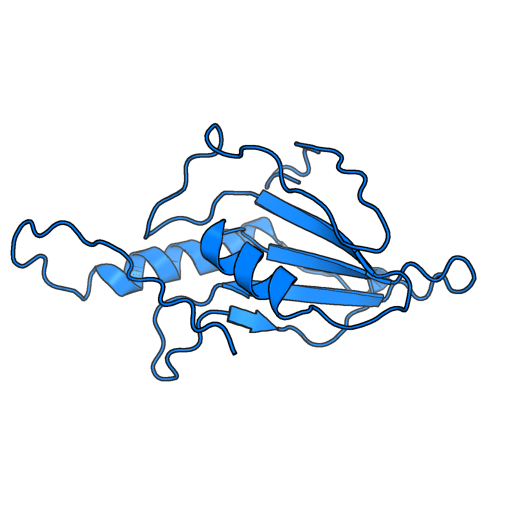RG A N 1
ATOM 977 C CA . ARG A 1 124 ? -12.730 3.837 21.181 1.00 54.44 124 ARG A CA 1
ATOM 978 C C . ARG A 1 124 ? -12.560 4.992 22.175 1.00 54.44 124 ARG A C 1
ATOM 980 O O . ARG A 1 124 ? -13.376 5.137 23.078 1.00 54.44 124 ARG A O 1
ATOM 987 N N . SER A 1 125 ? -11.533 5.820 21.990 1.00 49.66 125 SER A N 1
ATOM 988 C CA . SER A 1 125 ? -11.273 7.041 22.759 1.00 49.66 125 SER A CA 1
ATOM 989 C C . SER A 1 125 ? -12.077 8.263 22.294 1.00 49.66 125 SER A C 1
ATOM 991 O O . SER A 1 125 ? -12.062 9.280 22.984 1.00 49.66 125 SER A O 1
ATOM 993 N N . ILE A 1 126 ? -12.801 8.190 21.170 1.00 46.97 126 ILE A N 1
ATOM 994 C CA . ILE A 1 126 ? -13.706 9.254 20.724 1.00 46.97 126 ILE A CA 1
ATOM 995 C C . ILE A 1 126 ? -15.104 8.923 21.267 1.00 46.97 126 ILE A C 1
ATOM 997 O O . ILE A 1 126 ? -15.773 8.051 20.707 1.00 46.97 126 ILE A O 1
ATOM 1001 N N . PRO A 1 127 ? -15.593 9.580 22.338 1.00 36.34 127 PRO A N 1
ATOM 1002 C CA . PRO A 1 127 ? -16.967 9.379 22.775 1.00 36.34 127 PRO A CA 1
ATOM 1003 C C . PRO A 1 127 ? -17.906 9.734 21.618 1.00 36.34 127 PRO A C 1
ATOM 1005 O O . PRO A 1 127 ? -17.875 10.852 21.099 1.00 36.34 127 PRO A O 1
ATOM 1008 N N . LEU A 1 128 ? -18.732 8.769 21.202 1.00 45.78 128 LEU A N 1
ATOM 1009 C CA . LEU A 1 128 ? -19.775 8.939 20.192 1.00 45.78 128 LEU A CA 1
ATOM 1010 C C . LEU A 1 128 ? -20.844 9.913 20.718 1.00 45.78 128 LEU A C 1
ATOM 1012 O O . LEU A 1 128 ? -21.914 9.511 21.168 1.00 45.78 128 LEU A O 1
ATOM 1016 N N . LYS A 1 129 ? -20.563 11.218 20.680 1.00 38.88 129 LYS A N 1
ATOM 1017 C CA . LYS A 1 129 ? -21.582 12.258 20.839 1.00 38.88 129 LYS A CA 1
ATOM 1018 C C . LYS A 1 129 ? -22.281 12.476 19.500 1.00 38.88 129 LYS A C 1
ATOM 1020 O O . LYS A 1 129 ? -21.858 13.311 18.711 1.00 38.88 129 LYS A O 1
ATOM 1025 N N . GLY A 1 130 ? -23.381 11.747 19.317 1.00 41.06 130 GLY A N 1
ATOM 1026 C CA . GLY A 1 130 ? -24.480 12.096 18.415 1.00 41.06 130 GLY A CA 1
ATOM 1027 C C . GLY A 1 130 ? -24.221 11.875 16.924 1.00 41.06 130 GLY A C 1
ATOM 1028 O O . GLY A 1 130 ? -23.156 12.177 16.395 1.00 41.06 130 GLY A O 1
ATOM 1029 N N . ALA A 1 131 ? -25.237 11.357 16.235 1.00 46.91 131 ALA A N 1
ATOM 1030 C CA . ALA A 1 131 ? -25.258 11.213 14.788 1.00 46.91 131 ALA A CA 1
ATOM 1031 C C . ALA A 1 131 ? -25.042 12.578 14.112 1.00 46.91 131 ALA A C 1
ATOM 1033 O O . ALA A 1 131 ? -25.934 13.423 14.090 1.00 46.91 131 ALA A O 1
ATOM 1034 N N . LYS A 1 132 ? -23.850 12.798 13.562 1.00 41.53 132 LYS A N 1
ATOM 1035 C CA . LYS A 1 132 ? -23.620 13.810 12.536 1.00 41.53 132 LYS A CA 1
ATOM 1036 C C . LYS A 1 132 ? -22.853 13.158 11.403 1.00 41.53 132 LYS A C 1
ATOM 1038 O O . LYS A 1 132 ? -21.745 12.656 11.596 1.00 41.53 132 LYS A O 1
ATOM 1043 N N . GLU A 1 133 ? -23.498 13.136 10.246 1.00 41.88 133 GLU A N 1
ATOM 1044 C CA . GLU A 1 133 ? -22.912 12.777 8.964 1.00 41.88 133 GLU A CA 1
ATOM 1045 C C . GLU A 1 133 ? -21.582 13.519 8.792 1.00 41.88 133 GLU A C 1
ATOM 1047 O O . GLU A 1 133 ? -21.499 14.734 8.979 1.00 41.88 133 GLU A O 1
ATOM 1052 N N . LYS A 1 134 ? -20.517 12.774 8.493 1.00 40.88 134 LYS A N 1
ATOM 1053 C CA . LYS A 1 134 ? -19.206 13.346 8.190 1.00 40.88 134 LYS A CA 1
ATOM 1054 C C . LYS A 1 134 ? -19.057 13.379 6.674 1.00 40.88 134 LYS A C 1
ATOM 1056 O O . LYS A 1 134 ? -18.885 12.333 6.058 1.00 40.88 134 LYS A O 1
ATOM 1061 N N . ALA A 1 135 ? -19.130 14.571 6.095 1.00 40.81 135 ALA A N 1
ATOM 1062 C CA . ALA A 1 135 ? -18.702 14.831 4.726 1.00 40.81 135 ALA A CA 1
ATOM 1063 C C . ALA A 1 135 ? -17.208 15.196 4.712 1.00 40.81 135 ALA A C 1
ATOM 1065 O O . ALA A 1 135 ? -16.704 15.800 5.661 1.00 40.81 135 ALA A O 1
ATOM 1066 N N . ILE A 1 136 ? -16.504 14.830 3.639 1.00 48.28 136 ILE A N 1
ATOM 1067 C CA . ILE A 1 136 ? -15.130 15.269 3.367 1.00 48.28 136 ILE A CA 1
ATOM 1068 C C . ILE A 1 136 ? -15.216 16.453 2.401 1.00 48.28 136 ILE A C 1
ATOM 1070 O O . ILE A 1 136 ? -15.811 16.335 1.332 1.00 48.28 136 ILE A O 1
ATOM 1074 N N . LEU A 1 137 ? -14.635 17.589 2.789 1.00 38.56 137 LEU A N 1
ATOM 1075 C CA . LEU A 1 137 ? -14.477 18.763 1.934 1.00 38.56 137 LEU A CA 1
ATOM 1076 C C . LEU A 1 137 ? -13.163 18.628 1.160 1.00 38.56 137 LEU A C 1
ATOM 1078 O O . LEU A 1 137 ? -12.097 18.574 1.770 1.00 38.56 137 LEU A O 1
ATOM 1082 N N . ILE A 1 138 ? -13.240 18.602 -0.167 1.00 41.38 138 ILE A N 1
ATOM 1083 C CA . ILE A 1 138 ? -12.076 18.714 -1.048 1.00 41.38 138 ILE A CA 1
ATOM 1084 C C . ILE A 1 138 ? -12.179 20.074 -1.736 1.00 41.38 138 ILE A C 1
ATOM 1086 O O . ILE A 1 138 ? -13.133 20.329 -2.468 1.00 41.38 138 ILE A O 1
ATOM 1090 N N . SER A 1 139 ? -11.221 20.959 -1.467 1.00 26.86 139 SER A N 1
ATOM 1091 C CA . SER A 1 139 ? -11.060 22.221 -2.191 1.00 26.86 139 SER A CA 1
ATOM 1092 C C . SER A 1 139 ? -10.075 22.004 -3.330 1.00 26.86 139 SER A C 1
ATOM 1094 O O . SER A 1 139 ? -8.957 21.555 -3.090 1.00 26.86 139 SER A O 1
ATOM 1096 N N . VAL A 1 140 ? -10.476 22.348 -4.552 1.00 33.81 140 VAL A N 1
ATOM 1097 C CA . VAL A 1 140 ? -9.580 22.420 -5.710 1.00 33.81 140 VAL A CA 1
ATOM 1098 C C . VAL A 1 140 ? -9.377 23.893 -6.035 1.00 33.81 140 VAL A C 1
ATOM 1100 O O . VAL A 1 140 ? -10.321 24.571 -6.439 1.00 33.81 140 VAL A O 1
ATOM 1103 N N . SER A 1 141 ? -8.155 24.384 -5.860 1.00 31.94 141 SER A N 1
ATOM 1104 C CA . SER A 1 141 ? -7.744 25.697 -6.356 1.00 31.94 141 SER A CA 1
ATOM 1105 C C . SER A 1 141 ? -7.139 25.499 -7.744 1.00 31.94 141 SER A C 1
ATOM 1107 O O . SER A 1 141 ? -6.198 24.722 -7.888 1.00 31.94 141 SER A O 1
ATOM 1109 N N . LYS A 1 142 ? -7.696 26.156 -8.765 1.00 44.97 142 LYS A N 1
ATOM 1110 C CA . LYS A 1 142 ? -7.048 26.302 -10.076 1.00 44.97 142 LYS A CA 1
ATOM 1111 C C . LYS A 1 142 ? -6.244 27.601 -10.061 1.00 44.97 142 LYS A C 1
ATOM 1113 O O . LYS A 1 142 ? -6.760 28.596 -9.551 1.00 44.97 142 LYS A O 1
ATOM 1118 N N . GLU A 1 143 ? -5.015 27.555 -10.570 1.00 42.09 143 GLU A N 1
ATOM 1119 C CA . GLU A 1 143 ? -4.258 28.756 -10.962 1.00 42.09 143 GLU A CA 1
ATOM 1120 C C . GLU A 1 143 ? -4.990 29.536 -12.061 1.00 42.09 143 GLU A C 1
ATOM 1122 O O . GLU A 1 143 ? -5.656 28.887 -12.909 1.00 42.09 143 GLU A O 1
#

Radius of gyration: 16.81 Å; chains: 1; bounding box: 44×43×42 Å

Secondary structure (DSSP, 8-state):
-BTTS--------BTTB-PPPP-TTS--BTTB--SBEEEEEETT-PPPPHHHHHHHHHTT-SEEEEEE--TT----EEEEEEEPPS-TT--SEEEEEEEEGGG----HHHHHHHHHHHHHHHHHTS---S----PPP------

Sequence (143 aa):
MGRRGSIEFVIVGDQRGMTIPDLSRFRSGILRLRGLRLIHTHLQGEPLTGEDLTDLALLRLDMMVALNGDGKNSSGWFHSAHLLPDNPAKKVWEVNPPSSIDDVDVDFLKWIQSLEDEFQRGQRSIPLKGAKEKAILISVSKE